Protein AF-A0A967I5Q8-F1 (afdb_monomer)

Mean predicted aligned error: 2.8 Å

pLDDT: mean 93.99, std 4.91, range [66.06, 97.69]

Secondary structure (DSSP, 8-state):
------EEETTTS-HHHHTTTPPPHHHHHHHHHHHH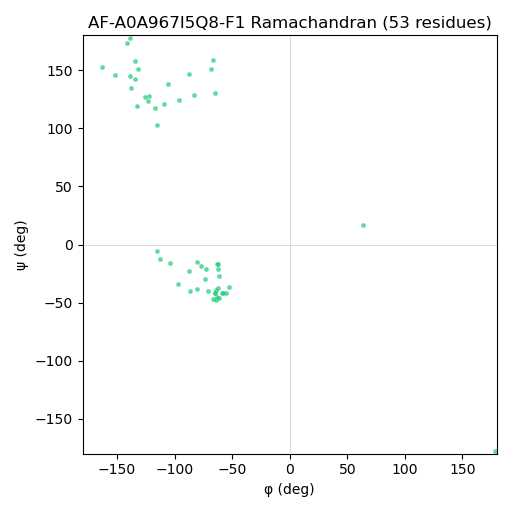HHH--S----EEETTEEE-

Nearest PDB structures (foldseek):
  5che-assembly1_B  TM=8.980E-01  e=4.049E-03  Arabidopsis thaliana
  5che-assembly1_A  TM=8.986E-01  e=7.123E-03  Arabidopsis thaliana
  4n7r-assembly1_A  TM=9.018E-01  e=1.014E-02  Arabidopsis thaliana
  5yjl-assembly1_B  TM=8.203E-01  e=5.764E-03  Arabidopsis thaliana
  4n7r-assembly1_B  TM=8.144E-01  e=1.253E-02  Arabidopsis thaliana

Structure (mmCIF, N/CA/C/O backbone):
data_AF-A0A967I5Q8-F1
#
_entry.id   AF-A0A967I5Q8-F1
#
loop_
_atom_site.group_PDB
_atom_site.id
_atom_site.type_symbol
_atom_site.label_atom_id
_atom_site.label_alt_id
_atom_site.label_comp_id
_atom_site.label_asym_id
_atom_site.label_entity_id
_atom_site.label_seq_id
_atom_site.pdbx_PDB_ins_code
_atom_site.Cartn_x
_atom_site.Cartn_y
_atom_site.Cartn_z
_atom_site.occupancy
_atom_site.B_iso_or_equiv
_atom_site.auth_seq_id
_atom_site.auth_comp_id
_atom_site.auth_asym_id
_atom_site.auth_atom_id
_atom_site.pdbx_PDB_model_num
ATOM 1 N N . MET A 1 1 ? -14.830 -12.422 9.632 1.00 66.06 1 MET A N 1
ATOM 2 C CA . MET A 1 1 ? -13.840 -11.379 9.969 1.00 66.06 1 MET A CA 1
ATOM 3 C C . MET A 1 1 ? -13.147 -11.137 8.668 1.00 66.06 1 MET A C 1
ATOM 5 O O . MET A 1 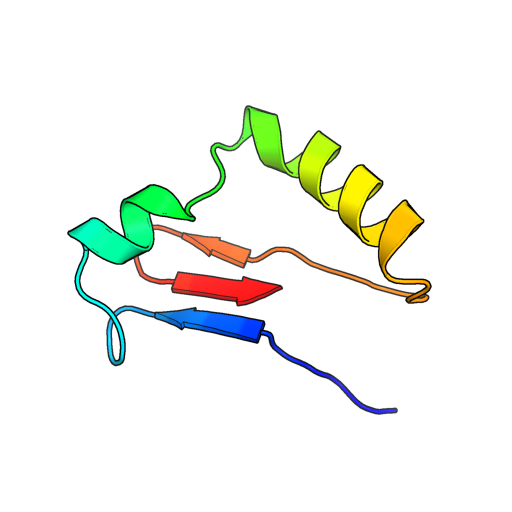1 ? -12.438 -12.023 8.205 1.00 66.06 1 MET A O 1
ATOM 9 N N . ASP A 1 2 ? -13.479 -10.018 8.048 1.00 84.12 2 ASP A N 1
ATOM 10 C CA . ASP A 1 2 ? -13.196 -9.815 6.638 1.00 84.12 2 ASP A CA 1
ATOM 11 C C . ASP A 1 2 ? -12.083 -8.781 6.561 1.00 84.12 2 ASP A C 1
ATOM 13 O O . ASP A 1 2 ? -12.193 -7.691 7.122 1.00 84.12 2 ASP A O 1
ATOM 17 N N . LEU A 1 3 ? -10.976 -9.184 5.947 1.00 90.44 3 LEU A N 1
ATOM 18 C CA . LEU A 1 3 ? -9.827 -8.329 5.705 1.00 90.44 3 LEU A CA 1
ATOM 19 C C . LEU A 1 3 ? -9.959 -7.778 4.292 1.00 90.44 3 LEU A C 1
ATOM 21 O O . LEU A 1 3 ? -10.076 -8.538 3.330 1.00 90.44 3 LEU A O 1
ATOM 25 N N . LEU A 1 4 ? -9.937 -6.456 4.186 1.00 93.06 4 LEU A N 1
ATOM 26 C CA . LEU A 1 4 ? -9.840 -5.755 2.918 1.00 93.06 4 LEU A CA 1
ATOM 27 C C . LEU A 1 4 ? -8.425 -5.199 2.800 1.00 93.06 4 LEU A C 1
ATOM 29 O O . LEU A 1 4 ? -7.892 -4.684 3.776 1.00 93.06 4 LEU A O 1
ATOM 33 N N . ILE A 1 5 ? -7.846 -5.306 1.607 1.00 95.00 5 ILE A N 1
ATOM 34 C CA . ILE A 1 5 ? -6.577 -4.666 1.267 1.00 95.00 5 ILE A CA 1
ATOM 35 C C . ILE A 1 5 ? -6.835 -3.776 0.062 1.00 95.00 5 ILE A C 1
ATOM 37 O O . ILE A 1 5 ? -7.356 -4.242 -0.956 1.00 95.00 5 ILE A O 1
ATOM 41 N N . VAL A 1 6 ? -6.442 -2.511 0.163 1.00 95.06 6 VAL A N 1
ATOM 42 C CA . VAL A 1 6 ? -6.469 -1.566 -0.953 1.00 95.06 6 VAL A CA 1
ATOM 43 C C . VAL A 1 6 ? -5.064 -1.023 -1.157 1.00 95.06 6 VAL A C 1
ATOM 45 O O . VAL A 1 6 ? -4.455 -0.473 -0.246 1.00 95.06 6 VAL A O 1
ATOM 48 N N . GLY A 1 7 ? -4.522 -1.169 -2.364 1.00 96.06 7 GLY A N 1
ATOM 49 C CA . GLY A 1 7 ? -3.160 -0.723 -2.620 1.00 96.06 7 GLY A CA 1
ATOM 50 C C . GLY A 1 7 ? -2.655 -0.994 -4.025 1.00 96.06 7 GLY A C 1
ATOM 51 O O . GLY A 1 7 ? -3.367 -1.517 -4.885 1.00 96.06 7 GLY A O 1
ATOM 52 N N . ILE A 1 8 ? -1.392 -0.638 -4.242 1.00 97.44 8 ILE A N 1
ATOM 53 C CA . ILE A 1 8 ? -0.660 -0.892 -5.483 1.00 97.44 8 ILE A CA 1
ATOM 54 C C . ILE A 1 8 ? 0.711 -1.495 -5.188 1.00 97.44 8 ILE A C 1
ATOM 56 O O . ILE A 1 8 ? 1.324 -1.228 -4.155 1.00 97.44 8 ILE A O 1
ATOM 60 N N . ASN A 1 9 ? 1.222 -2.298 -6.120 1.00 97.62 9 ASN A N 1
ATOM 61 C CA . ASN A 1 9 ? 2.501 -2.984 -5.969 1.00 97.62 9 ASN A CA 1
ATOM 62 C C . ASN A 1 9 ? 3.290 -3.013 -7.286 1.00 97.62 9 ASN A C 1
ATOM 64 O O . ASN A 1 9 ? 2.813 -2.580 -8.330 1.00 97.62 9 ASN A O 1
ATOM 68 N N . HIS A 1 10 ? 4.528 -3.497 -7.228 1.00 97.38 10 HIS A N 1
ATOM 69 C CA . HIS A 1 10 ? 5.435 -3.567 -8.377 1.00 97.38 10 HIS A CA 1
ATOM 70 C C . HIS A 1 10 ? 4.956 -4.467 -9.530 1.00 97.38 10 HIS A C 1
ATOM 72 O O . HIS A 1 10 ? 5.487 -4.343 -10.630 1.00 97.38 10 HIS A O 1
ATOM 78 N N . VAL A 1 11 ? 3.982 -5.355 -9.299 1.00 97.69 11 VAL A N 1
ATOM 79 C CA . VAL A 1 11 ? 3.406 -6.217 -10.343 1.00 97.69 11 VAL A CA 1
ATOM 80 C C . VAL A 1 11 ? 2.369 -5.445 -11.158 1.00 97.69 11 VAL A C 1
ATOM 82 O O . VAL A 1 11 ? 2.293 -5.612 -12.371 1.00 97.69 11 VAL A O 1
ATOM 85 N N . THR A 1 12 ? 1.582 -4.583 -10.508 1.00 96.31 12 THR A N 1
ATOM 86 C CA . THR A 1 12 ? 0.450 -3.881 -11.135 1.00 96.31 12 THR A CA 1
ATOM 87 C C . THR A 1 12 ? 0.719 -2.412 -11.457 1.00 96.31 12 THR A C 1
ATOM 89 O O . THR A 1 12 ? -0.021 -1.826 -12.245 1.00 96.31 12 THR A O 1
ATOM 92 N N . ALA A 1 13 ? 1.761 -1.805 -10.879 1.00 97.31 13 ALA A N 1
ATOM 93 C CA . ALA A 1 13 ? 2.048 -0.381 -11.021 1.00 97.31 13 ALA A CA 1
ATOM 94 C C . ALA A 1 13 ? 3.548 -0.071 -11.228 1.00 97.31 13 ALA A C 1
ATOM 96 O O . ALA A 1 13 ? 4.407 -0.556 -10.475 1.00 97.31 13 ALA A O 1
ATOM 97 N N . PRO A 1 14 ? 3.885 0.814 -12.191 1.00 97.50 14 PRO A N 1
ATOM 98 C CA . PRO A 1 14 ? 5.252 1.288 -12.379 1.00 97.50 14 PRO A CA 1
ATOM 99 C C . PRO A 1 14 ? 5.716 2.132 -11.184 1.00 97.50 14 PRO A C 1
ATOM 101 O O . PRO A 1 14 ? 4.910 2.698 -10.441 1.00 97.50 14 PRO A O 1
ATOM 104 N N . VAL A 1 15 ? 7.037 2.259 -11.020 1.00 96.38 15 VAL A N 1
ATOM 105 C CA . VAL A 1 15 ? 7.646 3.001 -9.900 1.00 96.38 15 VAL A CA 1
ATOM 106 C C . VAL A 1 15 ? 7.155 4.448 -9.809 1.00 96.38 15 VAL A C 1
ATOM 108 O O . VAL A 1 15 ? 6.757 4.875 -8.732 1.00 96.38 15 VAL A O 1
ATOM 111 N N . ALA A 1 16 ? 7.025 5.138 -10.945 1.00 97.12 16 ALA A N 1
ATOM 112 C CA . ALA A 1 16 ? 6.558 6.523 -11.006 1.00 97.12 16 ALA A CA 1
ATOM 113 C C . ALA A 1 16 ? 5.121 6.727 -10.485 1.00 97.12 16 ALA A C 1
ATOM 115 O O . ALA A 1 16 ? 4.742 7.846 -10.145 1.00 97.12 16 ALA A O 1
ATOM 116 N N . LEU A 1 17 ? 4.297 5.670 -10.444 1.00 96.19 17 LEU A N 1
ATOM 117 C CA . LEU A 1 17 ? 2.976 5.716 -9.810 1.00 96.19 17 LEU A CA 1
ATOM 118 C C . LEU A 1 17 ? 3.072 5.403 -8.312 1.00 96.19 17 LEU A C 1
ATOM 120 O O . LEU A 1 17 ? 2.416 6.058 -7.509 1.00 96.19 17 LEU A O 1
ATOM 124 N N . ARG A 1 18 ? 3.919 4.439 -7.932 1.00 95.88 18 ARG A N 1
ATOM 125 C CA . ARG A 1 18 ? 4.138 4.042 -6.531 1.00 95.88 18 ARG A CA 1
ATOM 126 C C . ARG A 1 18 ? 4.751 5.157 -5.691 1.00 95.88 18 ARG A C 1
ATOM 128 O O . ARG A 1 18 ? 4.306 5.372 -4.573 1.00 95.88 18 ARG A O 1
ATOM 135 N N . GLU A 1 19 ? 5.684 5.921 -6.244 1.00 94.81 19 GLU A N 1
ATOM 136 C CA . GLU A 1 19 ? 6.290 7.072 -5.559 1.00 94.81 19 GLU A CA 1
ATOM 137 C C . GLU A 1 19 ? 5.272 8.165 -5.204 1.00 94.81 19 GLU A C 1
ATOM 139 O O . GLU A 1 19 ? 5.456 8.873 -4.221 1.00 94.81 19 GLU A O 1
ATOM 144 N N . LYS A 1 20 ? 4.166 8.280 -5.954 1.00 94.88 20 LYS A N 1
ATOM 145 C CA . LYS A 1 20 ? 3.116 9.280 -5.690 1.00 94.88 20 LYS A CA 1
ATOM 146 C C . LYS A 1 20 ? 2.203 8.924 -4.522 1.00 94.88 20 LYS A C 1
ATOM 148 O O . LYS A 1 20 ? 1.498 9.799 -4.033 1.00 94.88 20 LYS A O 1
ATOM 153 N N . VAL A 1 21 ? 2.170 7.654 -4.124 1.00 94.75 21 VAL A N 1
ATOM 154 C CA . VAL A 1 21 ? 1.319 7.161 -3.029 1.00 94.75 21 VAL A CA 1
ATOM 155 C C . VAL A 1 21 ? 2.131 6.637 -1.850 1.00 94.75 21 VAL A C 1
ATOM 157 O O . VAL A 1 21 ? 1.556 6.281 -0.829 1.00 94.75 21 VAL A O 1
ATOM 160 N N . ALA A 1 22 ? 3.457 6.578 -1.975 1.00 95.19 22 ALA A N 1
ATOM 161 C CA . ALA A 1 22 ? 4.334 6.153 -0.901 1.00 95.19 22 ALA A CA 1
ATOM 162 C C . ALA A 1 22 ? 4.273 7.148 0.265 1.00 95.19 22 ALA A C 1
ATOM 164 O O . ALA A 1 22 ? 4.446 8.352 0.087 1.00 95.19 22 ALA A O 1
ATOM 165 N N . PHE A 1 23 ? 4.070 6.624 1.470 1.00 96.44 23 PHE A N 1
ATOM 166 C CA . PHE A 1 23 ? 4.159 7.407 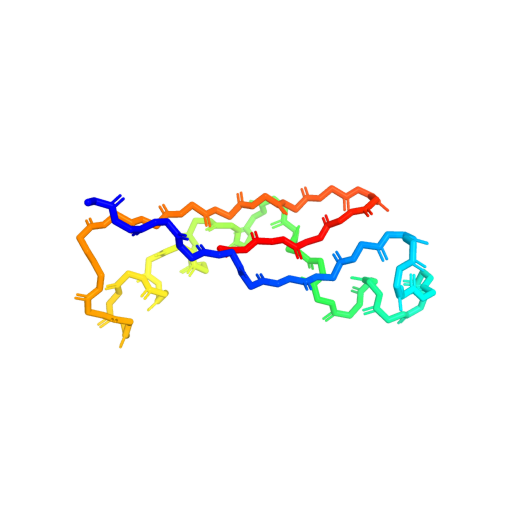2.697 1.00 96.44 23 PHE A CA 1
ATOM 167 C C . PHE A 1 23 ? 5.616 7.509 3.141 1.00 96.44 23 PHE A C 1
ATOM 169 O O . PHE A 1 23 ? 6.289 6.481 3.281 1.00 96.44 23 PHE A O 1
ATOM 176 N N . ALA A 1 24 ? 6.080 8.730 3.403 1.00 94.88 24 ALA A N 1
ATOM 177 C CA . ALA A 1 24 ? 7.316 8.947 4.142 1.00 94.88 24 ALA A CA 1
ATOM 178 C C . ALA A 1 24 ? 7.132 8.509 5.613 1.00 94.88 24 ALA A C 1
ATOM 180 O O . ALA A 1 24 ? 6.010 8.584 6.131 1.00 94.88 24 ALA A O 1
ATOM 181 N N . PRO A 1 25 ? 8.192 8.066 6.314 1.00 93.31 25 PRO A N 1
ATOM 182 C CA . PRO A 1 25 ? 8.089 7.598 7.698 1.00 93.31 25 PRO A CA 1
ATOM 183 C C . PRO A 1 25 ? 7.407 8.598 8.640 1.00 93.31 25 PRO A C 1
ATOM 185 O O . PRO A 1 25 ? 6.612 8.210 9.494 1.00 93.31 25 PRO A O 1
ATOM 188 N N . GLU A 1 26 ? 7.653 9.890 8.441 1.00 95.94 26 GLU A N 1
ATOM 189 C CA . GLU A 1 26 ? 7.113 10.980 9.255 1.00 95.94 26 GLU A CA 1
ATOM 190 C C . GLU A 1 26 ? 5.610 11.207 9.006 1.00 95.94 26 GLU A C 1
ATOM 192 O O . GLU A 1 26 ? 4.910 11.759 9.853 1.00 95.94 26 GLU A O 1
ATOM 197 N N . GLN A 1 27 ? 5.092 10.759 7.858 1.00 96.00 27 GLN A N 1
ATOM 198 C CA . GLN A 1 27 ? 3.683 10.894 7.474 1.00 96.00 27 GLN A CA 1
ATOM 199 C C . GLN A 1 27 ? 2.817 9.738 7.984 1.00 96.00 27 GLN A C 1
ATOM 201 O O . GLN A 1 27 ? 1.608 9.910 8.131 1.00 96.00 27 GLN A O 1
ATOM 206 N N . LEU A 1 28 ? 3.408 8.569 8.267 1.00 95.44 28 LEU A N 1
ATOM 207 C CA . LEU A 1 28 ? 2.666 7.347 8.602 1.00 95.44 28 LEU A CA 1
ATOM 208 C C . LEU A 1 28 ? 1.754 7.515 9.823 1.00 9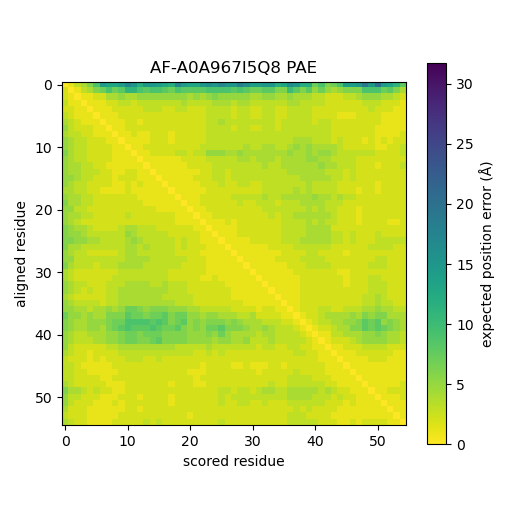5.44 28 LEU A C 1
ATOM 210 O O . LEU A 1 28 ? 0.615 7.054 9.800 1.00 95.44 28 LEU A O 1
ATOM 214 N N . GLY A 1 29 ? 2.228 8.193 10.873 1.00 95.38 29 GLY A N 1
ATOM 215 C CA . GLY A 1 29 ? 1.439 8.413 12.089 1.00 95.38 29 GLY A CA 1
ATOM 216 C C . GLY A 1 29 ? 0.188 9.258 11.834 1.00 95.38 29 GLY A C 1
ATOM 217 O O . GLY A 1 29 ? -0.905 8.890 12.265 1.00 95.38 29 GLY A O 1
ATOM 218 N N . HIS A 1 30 ? 0.341 10.352 11.083 1.00 95.88 30 HIS A N 1
ATOM 219 C CA . HIS A 1 30 ? -0.772 11.220 10.698 1.00 95.88 30 HIS A CA 1
ATOM 220 C C . HIS A 1 30 ? -1.744 10.504 9.756 1.00 95.88 30 HIS A C 1
ATOM 222 O O . HIS A 1 30 ? -2.941 10.480 10.025 1.00 95.88 30 HIS A O 1
ATOM 228 N N . ALA A 1 31 ? -1.235 9.831 8.721 1.00 95.00 31 ALA A N 1
ATOM 229 C CA . ALA A 1 31 ? -2.061 9.086 7.774 1.00 95.00 31 ALA A CA 1
ATOM 230 C C . ALA A 1 31 ? -2.896 7.992 8.459 1.00 95.00 31 ALA A C 1
ATOM 232 O O . ALA A 1 31 ? -4.078 7.835 8.158 1.00 95.00 31 ALA A O 1
ATOM 233 N N . LEU A 1 32 ? -2.310 7.261 9.414 1.00 94.94 32 LEU A N 1
ATOM 234 C CA . LEU A 1 32 ? -3.019 6.230 10.171 1.00 94.94 32 LEU A CA 1
ATOM 235 C C . LEU A 1 32 ? -4.144 6.825 11.028 1.00 94.94 32 LEU A C 1
ATOM 237 O O . LEU A 1 32 ? -5.232 6.253 11.096 1.00 94.94 32 LEU A O 1
ATOM 241 N N . PHE A 1 33 ? -3.893 7.965 11.677 1.00 93.81 33 PHE A N 1
ATOM 242 C CA . PHE A 1 33 ? -4.901 8.663 12.475 1.00 93.81 33 PHE A CA 1
ATOM 243 C C . PHE A 1 33 ? -6.058 9.167 11.604 1.00 93.81 33 PHE A C 1
ATOM 245 O O . PHE A 1 33 ? -7.225 8.901 11.908 1.00 93.81 33 PHE A O 1
ATOM 252 N N . ASP A 1 34 ? -5.736 9.821 10.490 1.00 93.81 34 ASP A N 1
ATOM 253 C CA . ASP A 1 34 ? -6.717 10.366 9.555 1.00 93.81 34 ASP A CA 1
ATOM 254 C C . ASP A 1 34 ? -7.583 9.250 8.960 1.00 93.81 34 ASP A C 1
ATOM 256 O O . ASP A 1 34 ? -8.814 9.334 8.987 1.00 93.81 34 ASP A O 1
ATOM 260 N N . LEU A 1 35 ? -6.973 8.147 8.517 1.00 92.94 35 LEU A N 1
ATOM 261 C CA . LEU A 1 35 ? -7.706 7.001 7.978 1.00 92.94 35 LEU A CA 1
ATOM 262 C C . LEU A 1 35 ? -8.582 6.324 9.036 1.00 92.94 35 LEU A C 1
ATOM 264 O O . LEU A 1 35 ? -9.737 6.004 8.760 1.00 92.94 35 LEU A O 1
ATOM 268 N N . LYS A 1 36 ? -8.088 6.153 10.268 1.00 92.44 36 LYS A N 1
ATOM 269 C CA . LYS A 1 36 ? -8.893 5.586 11.359 1.00 92.44 36 LYS A CA 1
ATOM 270 C C . LYS A 1 36 ? -10.111 6.456 11.682 1.00 92.44 36 LYS A C 1
ATOM 272 O O . LYS A 1 36 ? -11.178 5.920 11.971 1.00 92.44 36 LYS A O 1
ATOM 277 N N . SER A 1 37 ? -9.964 7.782 11.629 1.00 91.25 37 SER A N 1
ATOM 278 C CA . SER A 1 37 ? -11.063 8.714 11.913 1.00 91.25 37 SER A CA 1
ATOM 279 C C . SER A 1 37 ? -12.106 8.790 10.791 1.00 91.25 37 SER A C 1
ATOM 281 O O . SER A 1 37 ? -13.284 9.004 11.071 1.00 91.25 37 SER A O 1
ATOM 283 N N . THR A 1 38 ? -11.700 8.573 9.537 1.00 91.44 38 THR A N 1
ATOM 284 C CA . THR A 1 38 ? -12.561 8.738 8.353 1.00 91.44 38 THR A CA 1
ATOM 285 C C . THR A 1 38 ? -13.192 7.435 7.863 1.00 91.44 38 THR A C 1
ATOM 287 O O . THR A 1 38 ? -14.329 7.453 7.397 1.00 91.44 38 THR A O 1
ATOM 290 N N . ALA A 1 39 ? -12.499 6.299 7.984 1.00 86.06 39 ALA A N 1
ATOM 291 C CA . ALA A 1 39 ? -12.952 5.024 7.423 1.00 86.06 39 ALA A CA 1
ATOM 292 C C . ALA A 1 39 ? -14.003 4.299 8.285 1.00 86.06 39 ALA A C 1
ATOM 294 O O . ALA A 1 39 ? -14.636 3.356 7.816 1.00 86.06 39 ALA A O 1
ATOM 295 N N . GLY A 1 40 ? -14.176 4.692 9.553 1.00 85.81 40 GLY A N 1
ATOM 296 C CA . GLY A 1 40 ? -15.099 4.021 10.481 1.00 85.81 40 GLY A CA 1
ATOM 297 C C . GLY A 1 40 ? -14.726 2.562 10.787 1.00 85.81 40 GLY A C 1
ATOM 298 O O . GLY A 1 40 ? -15.559 1.800 11.278 1.00 85.81 40 GLY A O 1
ATOM 299 N N . LEU A 1 41 ? -13.486 2.161 10.487 1.00 87.62 41 LEU A N 1
ATOM 300 C CA . LEU A 1 41 ? -12.975 0.810 10.699 1.00 87.62 41 LEU A CA 1
ATOM 301 C C . LEU A 1 41 ? -12.410 0.654 12.113 1.00 87.62 41 LEU A C 1
ATOM 303 O O . LEU A 1 41 ? -11.836 1.577 12.692 1.00 87.62 41 LEU A O 1
ATOM 307 N N . ARG A 1 42 ? -12.557 -0.552 12.672 1.00 88.62 42 ARG A N 1
ATOM 308 C CA . ARG A 1 42 ? -12.070 -0.871 14.023 1.00 88.62 42 ARG A CA 1
ATOM 309 C C . ARG A 1 42 ? -10.544 -0.948 14.076 1.00 88.62 42 ARG A C 1
ATOM 311 O O . ARG A 1 42 ? -9.931 -0.480 15.035 1.00 88.62 42 ARG A O 1
ATOM 318 N N . GLU A 1 43 ? -9.962 -1.533 13.036 1.00 91.62 43 GLU A N 1
ATOM 319 C CA . GLU A 1 43 ? -8.535 -1.782 12.873 1.00 91.62 43 GLU A CA 1
ATOM 320 C C . GLU A 1 43 ? -8.123 -1.376 11.460 1.00 91.62 43 GLU A C 1
ATOM 322 O O . GLU A 1 43 ? -8.888 -1.545 10.511 1.00 91.62 43 GLU A O 1
ATOM 327 N N . ILE A 1 44 ? -6.929 -0.807 11.345 1.00 94.69 44 ILE A N 1
ATOM 328 C CA . ILE A 1 44 ? -6.339 -0.363 10.087 1.00 94.69 44 ILE A CA 1
ATOM 329 C C . ILE A 1 44 ? -4.819 -0.433 10.218 1.00 94.69 44 ILE A C 1
ATOM 331 O O . ILE A 1 44 ? -4.276 -0.209 11.305 1.00 94.69 44 ILE A O 1
ATOM 335 N N . ALA A 1 45 ? -4.140 -0.755 9.125 1.00 95.12 45 ALA A N 1
ATOM 336 C CA . ALA A 1 45 ? -2.690 -0.766 9.041 1.00 95.12 45 ALA A CA 1
ATOM 337 C C . ALA A 1 45 ? -2.265 -0.078 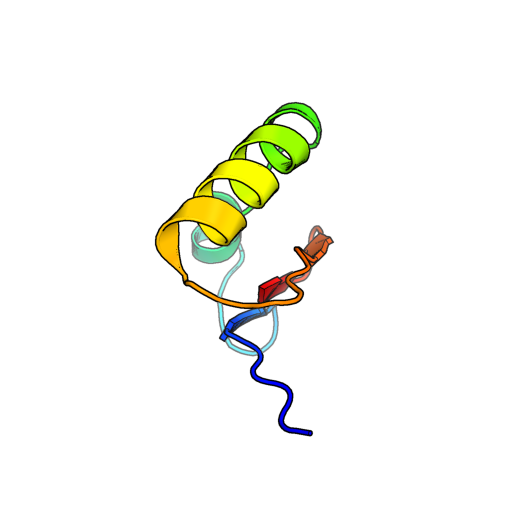7.743 1.00 95.12 45 A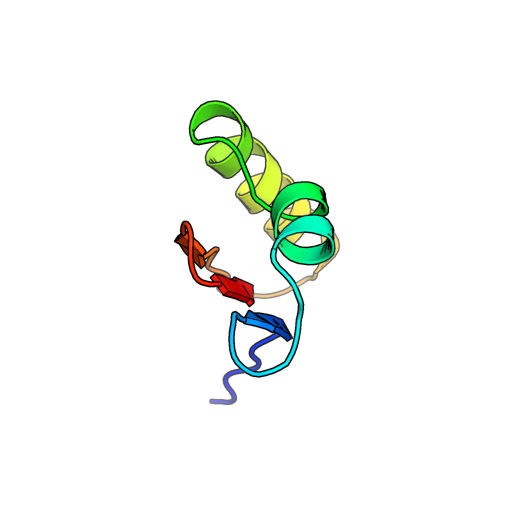LA A C 1
ATOM 339 O O . ALA A 1 45 ? -3.047 0.026 6.811 1.00 95.12 45 ALA A O 1
ATOM 340 N N . ILE A 1 46 ? -1.028 0.407 7.683 1.00 96.56 46 ILE A N 1
ATOM 341 C CA . ILE A 1 46 ? -0.438 0.925 6.447 1.00 96.56 46 ILE A CA 1
ATOM 342 C C . ILE A 1 46 ? 0.875 0.186 6.236 1.00 96.56 46 ILE A C 1
ATOM 344 O O . ILE A 1 46 ? 1.731 0.170 7.123 1.00 96.56 46 ILE A O 1
ATOM 348 N N . LEU A 1 47 ? 1.053 -0.396 5.055 1.00 96.56 47 LEU A N 1
ATOM 349 C CA . LEU A 1 47 ? 2.301 -1.004 4.615 1.00 96.56 47 LEU A CA 1
ATOM 350 C C . LEU A 1 47 ? 2.843 -0.222 3.422 1.00 96.56 47 LEU A C 1
ATOM 352 O O . LEU A 1 47 ? 2.381 -0.390 2.298 1.00 96.56 47 LEU A O 1
ATOM 356 N N . SER A 1 48 ? 3.848 0.618 3.663 1.00 96.56 48 SER A N 1
ATOM 357 C CA . SER A 1 48 ? 4.516 1.418 2.632 1.00 96.56 48 SER A CA 1
ATOM 358 C C . SER A 1 48 ? 5.983 1.010 2.531 1.00 96.56 48 SER A C 1
ATOM 360 O O . SER A 1 48 ? 6.742 1.135 3.488 1.00 96.56 48 SER A O 1
ATOM 362 N N . THR A 1 49 ? 6.387 0.488 1.375 1.00 95.75 49 THR A N 1
ATOM 363 C CA . THR A 1 49 ? 7.763 0.062 1.073 1.00 95.75 49 THR A CA 1
ATOM 364 C C . THR A 1 49 ? 8.140 0.491 -0.345 1.00 95.75 49 THR A C 1
ATOM 366 O O .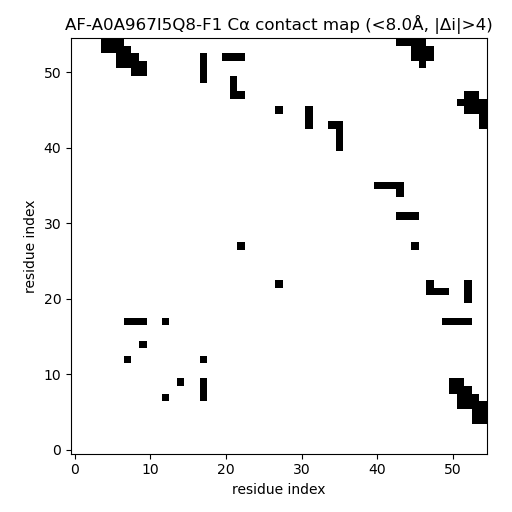 THR A 1 49 ? 7.304 0.967 -1.110 1.00 95.75 49 THR A O 1
ATOM 369 N N . CYS A 1 50 ? 9.378 0.225 -0.768 1.00 94.56 50 CYS A N 1
ATOM 370 C CA . CYS A 1 50 ? 9.795 0.463 -2.151 1.00 94.56 50 CYS A CA 1
ATOM 371 C C . CYS A 1 50 ? 9.038 -0.380 -3.196 1.00 94.56 50 CYS A C 1
ATOM 373 O O . CYS A 1 50 ? 9.079 -0.037 -4.374 1.00 94.56 50 CYS A O 1
ATOM 375 N N . ASN A 1 51 ? 8.348 -1.459 -2.803 1.00 97.00 51 ASN A N 1
ATOM 376 C CA . ASN A 1 51 ? 7.715 -2.410 -3.727 1.00 97.00 51 ASN A CA 1
ATOM 377 C C . ASN A 1 51 ? 6.183 -2.409 -3.684 1.00 97.00 51 ASN A C 1
ATOM 379 O O . ASN A 1 51 ? 5.560 -3.025 -4.557 1.00 97.00 51 ASN A O 1
ATOM 383 N N . ARG A 1 52 ? 5.580 -1.769 -2.678 1.00 97.62 52 ARG A N 1
ATOM 384 C CA . ARG A 1 52 ? 4.127 -1.720 -2.472 1.00 97.62 52 ARG A CA 1
ATOM 385 C C . ARG A 1 52 ? 3.725 -0.604 -1.513 1.00 97.62 52 ARG A C 1
ATOM 387 O O . ARG A 1 52 ? 4.490 -0.292 -0.599 1.00 97.62 52 ARG A O 1
ATOM 394 N N . THR A 1 53 ? 2.505 -0.115 -1.693 1.00 97.44 53 THR A N 1
ATOM 395 C CA . 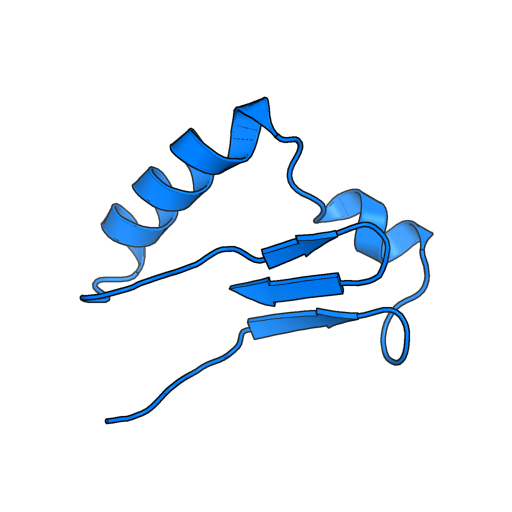THR A 1 53 ? 1.777 0.694 -0.716 1.00 97.44 53 THR A CA 1
ATOM 396 C C . THR A 1 53 ? 0.369 0.132 -0.588 1.00 97.44 53 THR A C 1
ATOM 398 O O . THR A 1 53 ? -0.357 0.078 -1.581 1.00 97.44 53 THR A O 1
ATOM 401 N N . GLU A 1 54 ? 0.013 -0.311 0.612 1.00 97.31 54 GLU A N 1
ATOM 402 C CA . GLU A 1 54 ? -1.232 -1.016 0.929 1.00 97.31 54 GLU A CA 1
ATOM 403 C C . GLU A 1 54 ? -1.802 -0.496 2.261 1.00 97.31 54 GLU A C 1
ATOM 405 O O . GLU A 1 54 ? -1.036 -0.139 3.164 1.00 97.31 54 GLU A O 1
ATOM 410 N N . VAL A 1 55 ? -3.133 -0.447 2.356 1.00 95.56 55 VAL A N 1
ATOM 411 C CA . VAL A 1 55 ? -3.930 -0.097 3.545 1.00 95.56 55 VAL A CA 1
ATOM 412 C C . VAL A 1 55 ? -4.954 -1.196 3.804 1.00 95.56 55 VAL A C 1
ATOM 414 O O . VAL A 1 55 ? -5.539 -1.677 2.800 1.00 95.56 55 VAL A O 1
#

Foldseek 3Di:
DDDDKDWDFQVRDDQVVLVVQADDPVCQVVVLVVCCVPVVDPDDDWDGDSTMTMD

Solvent-accessible surface area (backbone atoms only — not comparable to full-atom values): 3551 Å² total; per-residue (Å²): 139,85,87,78,80,52,70,54,32,66,92,82,38,58,66,84,59,49,66,76,67,49,61,54,84,87,45,46,65,57,53,52,53,53,48,47,70,71,67,76,50,97,76,85,63,78,50,60,56,101,56,34,31,37,61

Radius of gyration: 11.79 Å; Cα contacts (8 Å, |Δi|>4): 54; chains: 1; bounding box: 25×23×26 Å

Sequence (55 aa):
MDLLIVGINHVTAPVAL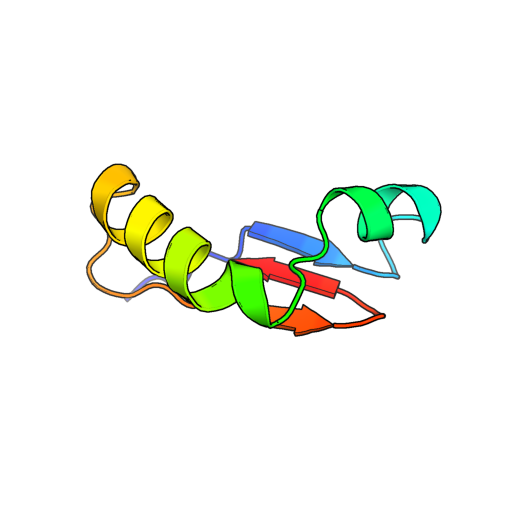REKVAFAPEQLGHALFDLKSTAGLREIAILSTCNRTEV